Protein AF-A0A0C3FS39-F1 (afdb_monomer_lite)

Organism: Pilode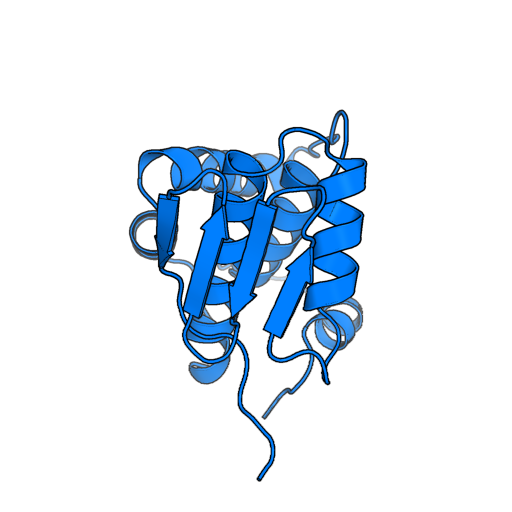rma croceum (strain F 1598) (NCBI:txid765440)

pLDDT: mean 82.09, std 17.14, range [37.56, 97.56]

Structure (mmCIF, N/CA/C/O backbone):
data_AF-A0A0C3FS39-F1
#
_entry.id   AF-A0A0C3FS39-F1
#
loop_
_atom_site.group_PDB
_atom_site.id
_atom_site.type_symbol
_atom_site.label_atom_id
_atom_site.label_alt_id
_atom_site.label_comp_id
_atom_site.label_asym_id
_atom_site.label_entity_id
_atom_site.label_seq_id
_atom_site.pdbx_PDB_ins_code
_atom_site.Cartn_x
_atom_site.Cartn_y
_atom_site.Cartn_z
_atom_site.occupancy
_atom_site.B_iso_or_equiv
_atom_site.auth_seq_id
_atom_site.auth_comp_id
_atom_site.auth_asym_id
_atom_site.auth_atom_id
_atom_site.pdbx_PDB_model_num
ATOM 1 N N . MET A 1 1 ? 11.973 -20.845 1.837 1.00 37.62 1 MET A N 1
ATOM 2 C CA . MET A 1 1 ? 10.769 -19.990 1.932 1.00 37.62 1 MET A CA 1
ATOM 3 C C . MET A 1 1 ? 11.179 -18.717 2.656 1.00 37.62 1 MET A C 1
ATOM 5 O O . MET A 1 1 ? 11.444 -18.776 3.853 1.00 37.62 1 MET A O 1
ATOM 9 N N . LEU A 1 2 ? 11.396 -17.628 1.918 1.00 37.56 2 LEU A N 1
ATOM 10 C CA . LEU A 1 2 ? 11.952 -16.389 2.470 1.00 37.56 2 LEU A CA 1
ATOM 11 C C . LEU A 1 2 ? 10.870 -15.678 3.289 1.00 37.56 2 LEU A C 1
ATOM 13 O O . LEU A 1 2 ? 9.756 -15.485 2.819 1.00 37.56 2 LEU A O 1
ATOM 17 N N . ARG A 1 3 ? 11.176 -15.377 4.554 1.00 45.06 3 ARG A N 1
ATOM 18 C CA . ARG A 1 3 ? 10.204 -14.857 5.530 1.00 45.06 3 ARG A CA 1
ATOM 19 C C . ARG A 1 3 ? 10.200 -13.326 5.638 1.00 45.06 3 ARG A C 1
ATOM 21 O O . ARG A 1 3 ? 9.309 -12.795 6.289 1.00 45.06 3 ARG A O 1
ATOM 28 N N . PHE A 1 4 ? 11.162 -12.618 5.028 1.00 56.12 4 PHE A N 1
ATOM 29 C CA . PHE A 1 4 ? 11.394 -11.193 5.302 1.00 56.12 4 PHE A CA 1
ATOM 30 C C . PHE A 1 4 ? 11.863 -10.406 4.071 1.00 56.12 4 PHE A C 1
ATOM 32 O O . PHE A 1 4 ? 12.888 -10.729 3.474 1.00 56.12 4 PHE A O 1
ATOM 39 N N . ILE A 1 5 ? 11.137 -9.331 3.750 1.00 52.94 5 ILE A N 1
ATOM 40 C CA . ILE A 1 5 ? 11.448 -8.392 2.661 1.00 52.94 5 ILE A CA 1
ATOM 41 C C . ILE A 1 5 ? 12.709 -7.549 2.965 1.00 52.94 5 ILE A C 1
ATOM 43 O O . ILE A 1 5 ? 13.562 -7.472 2.088 1.00 52.94 5 ILE A O 1
ATOM 47 N N . PRO A 1 6 ? 12.956 -7.031 4.191 1.00 47.88 6 PRO A N 1
ATOM 48 C CA . PRO A 1 6 ? 14.146 -6.208 4.463 1.00 47.88 6 PRO A CA 1
ATOM 49 C C . PRO A 1 6 ? 15.494 -6.942 4.346 1.00 47.88 6 PRO A C 1
ATOM 51 O O . PRO A 1 6 ? 16.519 -6.316 4.092 1.00 47.88 6 PRO A O 1
ATOM 54 N N . MET A 1 7 ? 15.521 -8.269 4.525 1.00 42.59 7 MET A N 1
ATOM 55 C CA . MET A 1 7 ? 16.746 -9.061 4.327 1.00 42.59 7 MET A CA 1
ATOM 56 C C . MET A 1 7 ? 17.071 -9.255 2.840 1.00 42.59 7 MET A C 1
ATOM 58 O O . MET A 1 7 ? 18.242 -9.270 2.481 1.00 42.59 7 MET A O 1
ATOM 62 N N . LEU A 1 8 ? 16.052 -9.318 1.977 1.00 47.88 8 LEU A N 1
ATOM 63 C CA . LEU A 1 8 ? 16.210 -9.363 0.519 1.00 47.88 8 LEU A CA 1
ATOM 64 C C . LEU A 1 8 ? 16.773 -8.048 -0.050 1.00 47.88 8 LEU A C 1
ATOM 66 O O . LEU A 1 8 ? 17.560 -8.091 -0.991 1.00 47.88 8 LEU A O 1
ATOM 70 N N . VAL A 1 9 ? 16.441 -6.898 0.554 1.00 51.50 9 VAL A N 1
ATOM 71 C CA . VAL A 1 9 ? 16.943 -5.562 0.153 1.00 51.50 9 VAL A CA 1
ATOM 72 C C . VAL A 1 9 ? 18.478 -5.500 0.168 1.00 51.50 9 VAL A C 1
ATOM 74 O O . VAL A 1 9 ? 19.093 -4.941 -0.741 1.00 51.50 9 VAL A O 1
ATOM 77 N N . ARG A 1 10 ? 19.128 -6.125 1.162 1.00 47.41 10 ARG A N 1
ATOM 78 C CA . ARG A 1 10 ? 20.601 -6.160 1.251 1.00 47.41 10 ARG A CA 1
ATOM 79 C C . ARG A 1 10 ? 21.252 -7.038 0.182 1.00 47.41 10 ARG A C 1
ATOM 81 O O . ARG A 1 10 ? 22.335 -6.693 -0.282 1.00 47.41 10 ARG A O 1
ATOM 88 N N . ASP A 1 11 ? 20.585 -8.108 -0.241 1.00 39.38 11 ASP A N 1
ATOM 89 C CA . ASP A 1 11 ? 21.115 -9.036 -1.247 1.00 39.38 11 ASP A CA 1
ATOM 90 C C . ASP A 1 11 ? 20.805 -8.581 -2.691 1.00 39.38 11 ASP A C 1
ATOM 92 O O . ASP A 1 11 ? 21.565 -8.864 -3.619 1.00 39.38 11 ASP A O 1
ATOM 96 N N . CYS A 1 12 ? 19.719 -7.829 -2.918 1.00 48.88 12 CYS A N 1
ATOM 97 C CA . CYS A 1 12 ? 19.293 -7.398 -4.257 1.00 48.88 12 CYS A CA 1
ATOM 98 C C . CYS A 1 12 ? 19.897 -6.070 -4.740 1.00 48.88 12 CYS A C 1
ATOM 100 O O . CYS A 1 12 ? 20.021 -5.889 -5.954 1.00 48.88 12 CYS A O 1
ATOM 102 N N . ALA A 1 13 ? 20.362 -5.191 -3.843 1.00 48.16 13 ALA A N 1
ATOM 103 C CA . ALA A 1 13 ? 21.035 -3.938 -4.218 1.00 48.16 13 ALA A CA 1
ATOM 104 C C . ALA A 1 13 ? 22.272 -4.144 -5.127 1.00 48.16 13 ALA A C 1
ATOM 106 O O . ALA A 1 13 ? 22.715 -3.208 -5.793 1.00 48.16 13 ALA A O 1
ATOM 107 N N . PHE A 1 14 ? 22.807 -5.370 -5.208 1.00 42.97 14 PHE A N 1
ATOM 108 C CA . PHE A 1 14 ? 23.960 -5.734 -6.039 1.00 42.97 14 PHE A CA 1
ATOM 109 C C . PHE A 1 14 ? 23.621 -6.351 -7.410 1.00 42.97 14 PHE A C 1
ATOM 111 O O . PHE A 1 14 ? 24.500 -6.401 -8.269 1.00 42.97 14 PHE A O 1
ATOM 118 N N . THR A 1 15 ? 22.385 -6.804 -7.666 1.00 45.66 15 THR A N 1
ATOM 119 C CA . THR A 1 15 ? 22.054 -7.568 -8.896 1.00 45.66 15 THR A CA 1
ATOM 120 C C . THR A 1 15 ? 21.383 -6.762 -10.013 1.00 45.66 15 THR A C 1
ATOM 122 O O . THR A 1 15 ? 21.200 -7.296 -11.101 1.00 45.66 15 THR A O 1
ATOM 125 N N . TRP A 1 16 ? 21.085 -5.473 -9.816 1.00 47.78 16 TRP A N 1
ATOM 126 C CA . TRP A 1 16 ? 20.466 -4.622 -10.851 1.00 47.78 16 TRP A CA 1
ATOM 127 C C . TRP A 1 16 ? 21.408 -4.228 -12.006 1.00 47.78 16 TRP A C 1
ATOM 129 O O . TRP A 1 16 ? 20.958 -3.657 -12.994 1.00 47.78 16 TRP A O 1
ATOM 139 N N . ARG A 1 17 ? 22.711 -4.534 -11.909 1.00 45.22 17 ARG A N 1
ATOM 140 C CA . ARG A 1 17 ? 23.724 -4.136 -12.905 1.00 45.22 17 ARG A CA 1
ATOM 141 C C . ARG A 1 17 ? 24.021 -5.167 -14.016 1.00 45.22 17 ARG A C 1
ATOM 143 O O . ARG A 1 17 ? 24.887 -4.881 -14.835 1.00 45.22 17 ARG A O 1
ATOM 150 N N . PHE A 1 18 ? 23.346 -6.324 -14.093 1.00 41.88 18 PHE A N 1
ATOM 151 C CA . PHE A 1 18 ? 23.628 -7.378 -15.101 1.00 41.88 18 PHE A CA 1
ATOM 152 C C . PHE A 1 18 ? 22.331 -8.100 -15.609 1.00 41.88 18 PHE A C 1
ATOM 154 O O . PHE A 1 18 ? 21.346 -8.112 -14.879 1.00 41.88 18 PHE A O 1
ATOM 161 N N . PRO A 1 19 ? 22.298 -8.656 -16.850 1.00 45.78 19 PRO A N 1
ATOM 162 C CA . PRO A 1 19 ? 21.280 -8.471 -17.929 1.00 45.78 19 PRO A CA 1
ATOM 163 C C . PRO A 1 19 ? 20.152 -9.542 -18.020 1.00 45.78 19 PRO A C 1
ATOM 165 O O . PRO A 1 19 ? 20.248 -10.537 -17.308 1.00 45.78 19 PRO A O 1
ATOM 168 N N . PRO A 1 20 ? 19.186 -9.463 -18.982 1.00 52.62 20 PRO A N 1
ATOM 169 C CA . PRO A 1 20 ? 18.410 -8.289 -19.391 1.00 52.62 20 PRO A CA 1
ATOM 170 C C . PRO A 1 20 ? 17.391 -7.974 -18.284 1.00 52.62 20 PRO A C 1
ATOM 172 O O . PRO A 1 20 ? 16.858 -8.871 -17.639 1.00 52.62 20 PRO A O 1
ATOM 175 N N . PHE A 1 21 ? 17.156 -6.699 -18.003 1.00 51.16 21 PHE A N 1
ATOM 176 C CA . PHE A 1 21 ? 16.371 -6.301 -16.838 1.00 51.16 21 PHE A CA 1
ATOM 177 C C . PHE A 1 21 ? 14.898 -6.719 -16.968 1.00 51.16 21 PHE A C 1
ATOM 179 O O . PHE A 1 21 ? 14.140 -6.124 -17.729 1.00 51.16 21 PHE A O 1
ATOM 186 N N . GLU A 1 22 ? 14.489 -7.732 -16.207 1.00 59.94 22 GLU A N 1
ATOM 187 C CA . GLU A 1 22 ? 13.079 -8.036 -15.984 1.00 59.94 22 GLU A CA 1
ATOM 188 C C . GLU A 1 22 ? 12.556 -7.139 -14.851 1.00 59.94 22 GLU A C 1
ATOM 190 O O . GLU A 1 22 ? 13.188 -7.079 -13.788 1.00 59.94 22 GLU A O 1
ATOM 195 N N . PRO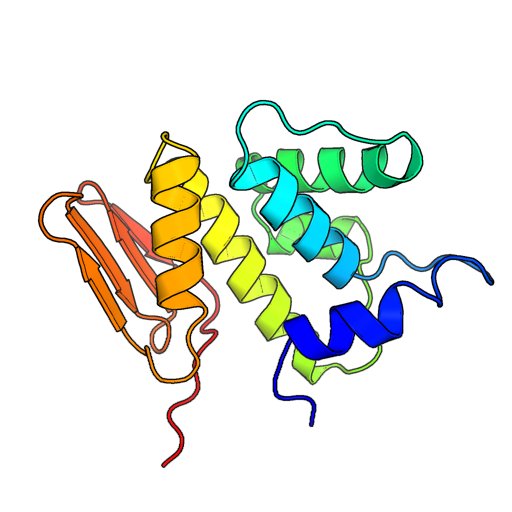 A 1 23 ? 11.421 -6.440 -15.025 1.00 60.88 23 PRO A N 1
ATOM 196 C CA . PRO A 1 23 ? 10.856 -5.601 -13.980 1.00 60.88 23 PRO A CA 1
ATOM 197 C C . PRO A 1 23 ? 10.462 -6.477 -12.783 1.00 60.88 23 PRO A C 1
ATOM 199 O O . PRO A 1 23 ? 9.442 -7.167 -12.775 1.00 60.88 23 PRO A O 1
ATOM 202 N N . ARG A 1 24 ? 11.308 -6.464 -11.748 1.00 75.12 24 ARG A N 1
ATOM 203 C CA . ARG A 1 24 ? 11.053 -7.164 -10.488 1.00 75.12 24 ARG A CA 1
ATOM 204 C C . ARG A 1 24 ? 10.108 -6.322 -9.654 1.00 75.12 24 ARG A C 1
ATOM 206 O O . ARG A 1 24 ? 10.376 -5.158 -9.364 1.00 75.12 24 ARG A O 1
ATOM 213 N N . ALA A 1 25 ? 9.022 -6.916 -9.193 1.00 82.12 25 ALA A N 1
ATOM 214 C CA . ALA A 1 25 ? 8.025 -6.188 -8.414 1.00 82.12 25 ALA A CA 1
ATOM 215 C C . ALA A 1 25 ? 8.484 -5.730 -7.013 1.00 82.12 25 ALA A C 1
ATOM 217 O O . ALA A 1 25 ? 7.773 -5.000 -6.334 1.00 82.12 25 ALA A O 1
ATOM 218 N N . TRP A 1 26 ? 9.666 -6.146 -6.561 1.00 79.75 26 TRP A N 1
ATOM 219 C CA . TRP A 1 26 ? 10.245 -5.745 -5.286 1.00 79.75 26 TRP A CA 1
ATOM 220 C C . TRP A 1 26 ? 10.829 -4.353 -5.436 1.00 79.75 26 TRP A C 1
ATOM 222 O O . TRP A 1 26 ? 10.629 -3.530 -4.560 1.00 79.75 26 TRP A O 1
ATOM 232 N N . ILE A 1 27 ? 11.442 -4.064 -6.589 1.00 83.56 27 ILE A N 1
ATOM 233 C CA . ILE A 1 27 ? 11.867 -2.709 -6.954 1.00 83.56 27 ILE A CA 1
ATOM 234 C C . ILE A 1 27 ? 10.633 -1.805 -7.014 1.00 83.56 27 ILE A C 1
ATOM 236 O O . ILE A 1 27 ? 10.640 -0.698 -6.492 1.00 83.56 27 ILE A O 1
ATOM 240 N N . LEU A 1 28 ? 9.528 -2.307 -7.576 1.00 89.62 28 LEU A N 1
ATOM 241 C CA . LEU A 1 28 ? 8.252 -1.592 -7.565 1.00 89.62 28 LEU A CA 1
ATOM 242 C C . LEU A 1 28 ? 7.743 -1.326 -6.142 1.00 89.62 28 LEU A C 1
ATOM 244 O O . LEU A 1 28 ? 7.269 -0.227 -5.872 1.00 89.62 28 LEU A O 1
ATOM 248 N N . PHE A 1 29 ? 7.864 -2.296 -5.237 1.00 90.06 29 PHE A N 1
ATOM 249 C CA . PHE A 1 29 ? 7.529 -2.126 -3.825 1.00 90.06 29 PHE A CA 1
ATOM 250 C C . PHE A 1 29 ? 8.427 -1.103 -3.117 1.00 90.06 29 PHE A C 1
ATOM 252 O O . PHE A 1 29 ? 7.894 -0.221 -2.454 1.00 90.06 29 PHE A O 1
ATOM 259 N N . GLU A 1 30 ? 9.747 -1.157 -3.297 1.00 86.88 30 GLU A N 1
ATOM 260 C CA . GLU A 1 30 ? 10.687 -0.188 -2.712 1.00 86.88 30 GLU A CA 1
ATOM 261 C C . GLU A 1 30 ? 10.404 1.234 -3.209 1.00 86.88 30 GLU A C 1
ATOM 263 O O . GLU A 1 30 ? 10.298 2.176 -2.420 1.00 86.88 30 GLU A O 1
ATOM 268 N N . VAL A 1 31 ? 10.201 1.390 -4.522 1.00 89.81 31 VAL A N 1
ATOM 269 C CA . VAL A 1 31 ? 9.826 2.676 -5.119 1.00 89.81 31 VAL A CA 1
ATOM 270 C C . VAL A 1 31 ? 8.473 3.144 -4.584 1.00 89.81 31 VAL A C 1
ATOM 272 O O . VAL A 1 31 ? 8.313 4.333 -4.310 1.00 89.81 31 VAL A O 1
ATOM 275 N N . ALA A 1 32 ? 7.506 2.242 -4.392 1.00 92.69 32 ALA A N 1
ATOM 276 C CA . ALA A 1 32 ? 6.214 2.582 -3.807 1.00 92.69 32 ALA A CA 1
ATOM 277 C C . ALA A 1 32 ? 6.341 3.028 -2.347 1.00 92.69 32 ALA A C 1
ATOM 279 O O . ALA A 1 32 ? 5.776 4.054 -1.986 1.00 92.69 32 ALA A O 1
ATOM 280 N N . GLU A 1 33 ? 7.089 2.311 -1.510 1.00 92.25 33 GLU A N 1
ATOM 281 C CA . GLU A 1 33 ? 7.311 2.692 -0.114 1.00 92.25 33 GLU A CA 1
ATOM 282 C C . GLU A 1 33 ? 7.941 4.088 -0.034 1.00 92.25 33 GLU A C 1
ATOM 284 O O . GLU A 1 33 ? 7.419 4.981 0.643 1.00 92.25 33 GLU A O 1
ATOM 289 N N . TYR A 1 34 ? 9.007 4.314 -0.806 1.00 88.69 34 TYR A N 1
ATOM 290 C CA . TYR A 1 34 ? 9.690 5.598 -0.845 1.00 88.69 34 TYR A CA 1
ATOM 291 C C . TYR A 1 34 ? 8.763 6.722 -1.330 1.00 88.69 34 TYR A C 1
ATOM 293 O O . TYR A 1 34 ? 8.568 7.718 -0.629 1.00 88.69 34 TYR A O 1
ATOM 301 N N . LEU A 1 35 ? 8.123 6.545 -2.492 1.00 90.81 35 LEU A N 1
ATOM 302 C CA . LEU A 1 35 ? 7.255 7.554 -3.106 1.00 90.81 35 LEU A CA 1
ATOM 303 C C . LEU A 1 35 ? 6.035 7.877 -2.233 1.00 90.81 35 LEU A C 1
ATOM 305 O O . LEU A 1 35 ? 5.575 9.024 -2.186 1.00 90.81 35 LEU A O 1
ATOM 309 N N . LEU A 1 36 ? 5.471 6.866 -1.569 1.00 91.19 36 LEU A N 1
ATOM 310 C CA . LEU A 1 36 ? 4.200 7.002 -0.875 1.00 91.19 36 LEU A CA 1
ATOM 311 C C . LEU A 1 36 ? 4.352 7.409 0.575 1.00 91.19 36 LEU A C 1
ATOM 313 O O . LEU A 1 36 ? 3.444 8.087 1.048 1.00 91.19 36 LEU A O 1
ATOM 317 N N . ASN A 1 37 ? 5.465 7.127 1.247 1.00 89.25 37 ASN A N 1
ATOM 318 C CA . ASN A 1 37 ? 5.635 7.458 2.664 1.00 89.25 37 ASN A CA 1
ATOM 319 C C . ASN A 1 37 ? 6.590 8.625 2.950 1.00 89.25 37 ASN A C 1
ATOM 321 O O . ASN A 1 37 ? 6.666 9.059 4.093 1.00 89.25 37 ASN A O 1
ATOM 325 N N . HIS A 1 38 ? 7.241 9.209 1.939 1.00 85.38 38 HIS A N 1
ATOM 326 C CA . HIS A 1 38 ? 8.139 10.354 2.136 1.00 85.38 38 HIS A CA 1
ATOM 327 C C . HIS A 1 38 ? 7.540 11.679 1.647 1.00 85.38 38 HIS A C 1
ATOM 329 O O . HIS A 1 38 ? 6.726 11.734 0.719 1.00 85.38 38 HIS A O 1
ATOM 335 N N . THR A 1 39 ? 7.956 12.774 2.287 1.00 83.00 39 THR A N 1
ATOM 336 C CA . THR A 1 39 ? 7.673 14.140 1.829 1.00 83.00 39 THR A CA 1
ATOM 337 C C . THR A 1 39 ? 8.693 14.518 0.758 1.00 83.00 39 THR A C 1
ATOM 339 O O . THR A 1 39 ? 9.888 14.443 1.015 1.00 83.00 39 THR A O 1
ATOM 342 N N . ALA A 1 40 ? 8.224 14.941 -0.420 1.00 82.81 40 ALA A N 1
ATOM 343 C CA . ALA A 1 40 ? 9.069 15.331 -1.556 1.00 82.81 40 ALA A CA 1
ATOM 344 C C . ALA A 1 40 ? 10.116 14.263 -1.972 1.00 82.81 40 ALA A C 1
ATOM 346 O O . ALA A 1 40 ? 11.316 14.538 -1.962 1.00 82.81 40 ALA A O 1
ATOM 347 N N . PRO A 1 41 ? 9.679 13.044 -2.346 1.00 84.69 41 PRO A N 1
ATOM 348 C CA . PRO A 1 41 ? 10.583 11.991 -2.806 1.00 84.69 41 PRO A CA 1
ATOM 349 C C . PRO A 1 41 ? 11.329 12.420 -4.077 1.00 84.69 41 PRO A C 1
ATOM 351 O O . PRO A 1 41 ? 10.723 12.937 -5.020 1.00 84.69 41 PRO A O 1
ATOM 354 N N . ILE A 1 42 ? 12.639 12.174 -4.113 1.00 86.25 42 ILE A N 1
ATOM 355 C CA . ILE A 1 42 ? 13.485 12.444 -5.279 1.00 86.25 42 ILE A CA 1
ATOM 356 C C . ILE A 1 42 ? 13.551 11.170 -6.113 1.00 86.25 42 ILE A C 1
ATOM 358 O O . ILE A 1 42 ? 14.090 10.160 -5.669 1.00 86.25 42 ILE A O 1
ATOM 362 N N . ILE A 1 43 ? 12.993 11.213 -7.322 1.00 82.81 43 ILE A N 1
ATOM 363 C CA . ILE A 1 43 ? 13.013 10.076 -8.243 1.00 82.81 43 ILE A CA 1
ATOM 364 C C . ILE A 1 43 ? 14.220 10.207 -9.160 1.00 82.81 43 ILE A C 1
ATOM 366 O O . ILE A 1 43 ? 14.374 11.201 -9.871 1.00 82.81 43 ILE A O 1
ATOM 370 N N . THR A 1 44 ? 15.088 9.206 -9.113 1.00 81.19 44 THR A N 1
ATOM 371 C CA . THR A 1 44 ? 16.226 9.088 -10.017 1.00 81.19 44 THR A CA 1
ATOM 372 C C . THR A 1 44 ? 15.761 8.581 -11.389 1.00 81.19 44 THR A C 1
ATOM 374 O O . THR A 1 44 ? 14.717 7.928 -11.481 1.00 81.19 44 THR A O 1
ATOM 377 N N . PRO A 1 45 ? 16.497 8.871 -12.480 1.00 81.06 45 PRO A N 1
ATOM 378 C CA . PRO A 1 45 ? 16.071 8.504 -13.834 1.00 81.06 45 PRO A CA 1
ATOM 379 C C . PRO A 1 45 ? 15.767 7.010 -14.029 1.00 81.06 45 PRO A C 1
ATOM 381 O O . PRO A 1 45 ? 14.866 6.659 -14.781 1.00 81.06 45 PRO A O 1
ATOM 384 N N . ASP A 1 46 ? 16.479 6.135 -13.325 1.00 77.31 46 ASP A N 1
ATOM 385 C CA . ASP A 1 46 ? 16.314 4.678 -13.336 1.00 77.31 46 ASP A CA 1
ATOM 386 C C . ASP A 1 46 ? 15.051 4.186 -12.603 1.00 77.31 46 ASP A C 1
ATOM 388 O O . ASP A 1 46 ? 14.552 3.100 -12.894 1.00 77.31 46 ASP A O 1
ATOM 392 N N . ALA A 1 47 ? 14.487 4.990 -11.698 1.00 81.94 47 ALA A N 1
ATOM 393 C CA . ALA A 1 47 ? 13.257 4.677 -10.969 1.00 81.94 47 ALA A CA 1
ATOM 394 C C . ALA A 1 47 ? 11.996 5.293 -11.609 1.00 81.94 47 ALA A C 1
ATOM 396 O O . ALA A 1 47 ? 10.886 5.102 -11.105 1.00 81.94 47 ALA A O 1
ATOM 397 N N . GLN A 1 48 ? 12.145 6.040 -12.708 1.00 85.25 48 GLN A N 1
ATOM 398 C CA . GLN A 1 48 ? 11.072 6.841 -13.298 1.00 85.25 48 GLN A CA 1
ATOM 399 C C . GLN A 1 48 ? 9.879 5.993 -13.764 1.00 85.25 48 GLN A C 1
ATOM 401 O O . GLN A 1 48 ? 8.730 6.339 -13.467 1.00 85.25 48 GLN A O 1
ATOM 406 N N . ASP A 1 49 ? 10.139 4.872 -14.437 1.00 88.62 49 ASP A N 1
ATOM 407 C CA . ASP A 1 49 ? 9.090 3.977 -14.940 1.00 88.62 49 ASP A CA 1
ATOM 408 C C . ASP A 1 49 ? 8.321 3.329 -13.785 1.00 88.62 49 ASP A C 1
ATOM 410 O O . ASP A 1 49 ? 7.092 3.377 -13.736 1.00 88.62 49 ASP A O 1
ATOM 414 N N . PHE A 1 50 ? 9.037 2.841 -12.769 1.00 90.25 50 PHE A N 1
ATOM 415 C CA . PHE A 1 50 ? 8.431 2.313 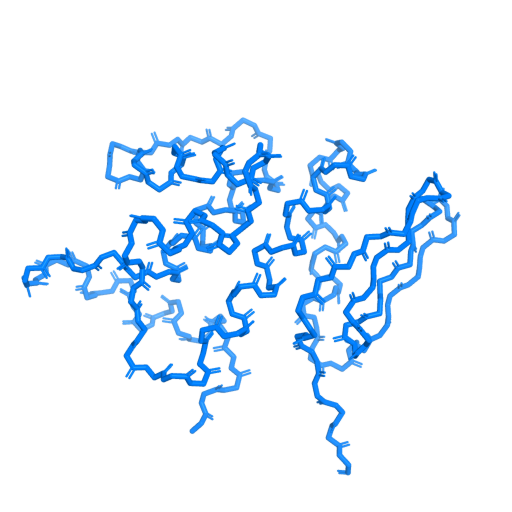-11.546 1.00 90.25 50 PHE A CA 1
ATOM 416 C C . PHE A 1 50 ? 7.567 3.362 -10.846 1.00 90.25 50 PHE A C 1
ATOM 418 O O . PHE A 1 50 ? 6.435 3.074 -10.463 1.00 90.25 50 PHE A O 1
ATOM 425 N N . ALA A 1 51 ? 8.049 4.601 -10.724 1.00 90.25 51 ALA A N 1
ATOM 426 C CA . ALA A 1 51 ? 7.284 5.687 -10.123 1.00 90.25 51 ALA A CA 1
ATOM 427 C C . ALA A 1 51 ? 6.019 6.022 -10.933 1.00 90.25 51 ALA A C 1
ATOM 429 O O . ALA A 1 51 ? 4.985 6.362 -10.352 1.00 90.25 51 ALA A O 1
ATOM 430 N N . SER A 1 52 ? 6.080 5.917 -12.264 1.00 92.62 52 SER A N 1
ATOM 431 C CA . SER A 1 52 ? 4.911 6.041 -13.140 1.00 92.62 52 SER A CA 1
ATOM 432 C C . SER A 1 52 ? 3.891 4.936 -12.857 1.00 92.62 52 SER A C 1
ATOM 434 O O . SER A 1 52 ? 2.719 5.230 -12.613 1.00 92.62 52 SER A O 1
ATOM 436 N N . HIS A 1 53 ? 4.340 3.683 -12.767 1.00 94.69 53 HIS A N 1
ATOM 437 C CA . HIS A 1 53 ? 3.473 2.543 -12.467 1.00 94.69 53 HIS A CA 1
ATOM 438 C C . HIS A 1 53 ? 2.843 2.666 -11.074 1.00 94.69 53 HIS A C 1
ATOM 440 O O . HIS A 1 53 ? 1.646 2.445 -10.922 1.00 94.69 53 HIS A O 1
ATOM 446 N N . VAL A 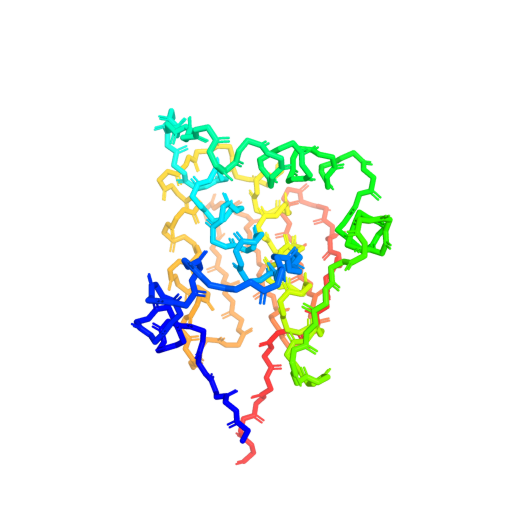1 54 ? 3.585 3.119 -10.056 1.00 93.94 54 VAL A N 1
ATOM 447 C CA . VAL A 1 54 ? 3.012 3.383 -8.723 1.00 93.94 54 VAL A CA 1
ATOM 448 C C . VAL A 1 54 ? 1.901 4.431 -8.796 1.00 93.94 54 VAL A C 1
ATOM 450 O O . VAL A 1 54 ? 0.854 4.257 -8.176 1.00 93.94 54 VAL A O 1
ATOM 453 N N . LYS A 1 55 ? 2.075 5.508 -9.573 1.00 93.31 55 LYS A N 1
ATOM 454 C CA . LYS A 1 55 ? 1.014 6.512 -9.778 1.00 93.31 55 LYS A CA 1
ATOM 455 C C . LYS A 1 55 ? -0.203 5.919 -10.489 1.00 93.31 55 LYS A C 1
ATOM 457 O O . LYS A 1 55 ? -1.331 6.290 -10.167 1.00 93.31 55 LYS A O 1
ATOM 462 N N . GLU A 1 56 ? 0.007 5.005 -11.428 1.00 95.62 56 GLU A N 1
ATOM 463 C CA . GLU A 1 56 ? -1.059 4.278 -12.120 1.00 95.62 56 GLU A CA 1
ATOM 464 C C . GLU A 1 56 ? -1.878 3.412 -11.152 1.00 95.62 56 GLU A C 1
ATOM 466 O O . GLU A 1 56 ? -3.109 3.424 -11.212 1.00 95.62 56 GLU A O 1
ATOM 471 N N . MET A 1 57 ? -1.230 2.768 -10.172 1.00 95.69 57 MET A N 1
ATOM 472 C CA . MET A 1 57 ? -1.907 1.940 -9.159 1.00 95.69 57 MET A CA 1
ATOM 473 C C . MET A 1 57 ? -2.943 2.708 -8.335 1.00 95.69 57 MET A C 1
ATOM 475 O O . MET A 1 57 ? -3.908 2.113 -7.855 1.00 95.69 57 MET A O 1
ATOM 479 N N . PHE A 1 58 ? -2.794 4.028 -8.181 1.00 90.62 58 PHE A N 1
ATOM 480 C CA . PHE A 1 58 ? -3.811 4.846 -7.511 1.00 90.62 58 PHE A CA 1
ATOM 481 C C . PHE A 1 58 ? -5.134 4.882 -8.266 1.00 90.62 58 PHE A C 1
ATOM 483 O O . PHE A 1 58 ? -6.185 4.974 -7.625 1.00 90.62 58 PHE A O 1
ATOM 490 N N . LYS A 1 59 ? -5.062 4.833 -9.599 1.00 90.56 59 LYS A N 1
ATOM 491 C CA . LYS A 1 59 ? -6.199 4.962 -10.510 1.00 90.56 59 LYS A CA 1
ATOM 492 C C . LYS A 1 59 ? -6.769 3.602 -10.891 1.00 90.56 59 LYS A C 1
ATOM 494 O O . LYS A 1 59 ? -7.973 3.405 -10.791 1.00 90.56 59 LYS A O 1
ATOM 499 N N . GLU A 1 60 ? -5.904 2.681 -11.305 1.00 93.75 60 GLU A N 1
ATOM 500 C CA . GLU A 1 60 ? -6.295 1.398 -11.904 1.00 93.75 60 GLU A CA 1
ATOM 501 C C . GLU A 1 60 ? -6.268 0.239 -10.892 1.00 93.75 60 GLU A C 1
ATOM 503 O O . GLU A 1 60 ? -6.829 -0.824 -11.144 1.00 93.75 60 GLU A O 1
ATOM 508 N N . GLY A 1 61 ? -5.665 0.445 -9.717 1.00 93.12 61 GLY A N 1
ATOM 509 C CA . GLY A 1 61 ? -5.438 -0.597 -8.718 1.00 93.12 61 GLY A CA 1
ATOM 510 C C . GLY A 1 61 ? -4.120 -1.345 -8.933 1.00 93.12 61 GLY A C 1
ATOM 511 O O . GLY A 1 61 ? -3.516 -1.305 -10.000 1.00 93.12 61 GLY A O 1
ATOM 512 N N . VAL A 1 62 ? -3.651 -2.042 -7.897 1.00 94.56 62 VAL A N 1
ATOM 513 C CA . VAL A 1 62 ? -2.326 -2.689 -7.905 1.00 94.56 62 VAL A CA 1
ATOM 514 C C . VAL A 1 62 ? -2.268 -3.860 -8.879 1.00 94.56 62 VAL A C 1
ATOM 516 O O . VAL A 1 62 ? -1.381 -3.920 -9.724 1.00 94.56 62 VAL A O 1
ATOM 519 N N . ARG A 1 63 ? -3.222 -4.793 -8.787 1.00 93.06 63 ARG A N 1
ATOM 520 C CA . ARG A 1 63 ? -3.210 -6.033 -9.579 1.00 93.06 63 ARG A CA 1
ATOM 521 C C . ARG A 1 63 ? -3.267 -5.788 -11.093 1.00 93.06 63 ARG A C 1
ATOM 523 O O . ARG A 1 63 ? -2.460 -6.405 -11.790 1.00 93.06 63 ARG A O 1
ATOM 530 N N . PRO A 1 64 ? -4.138 -4.901 -11.619 1.00 93.69 64 PRO A N 1
ATOM 531 C CA . PRO A 1 64 ? -4.153 -4.598 -13.049 1.00 93.69 64 PRO A CA 1
ATOM 532 C C . PRO A 1 64 ? -2.822 -4.029 -13.541 1.00 93.69 64 PRO A C 1
ATOM 534 O O . PRO A 1 64 ? -2.313 -4.494 -14.553 1.00 93.69 64 PRO A O 1
ATOM 537 N N . VAL A 1 65 ? -2.211 -3.110 -12.789 1.00 94.31 65 VAL A N 1
ATOM 538 C CA . VAL A 1 65 ? -0.923 -2.494 -13.148 1.00 94.31 65 VAL A CA 1
ATOM 539 C C . VAL A 1 65 ? 0.214 -3.515 -13.114 1.00 94.31 65 VAL A C 1
ATOM 541 O O . VAL A 1 65 ? 1.000 -3.594 -14.054 1.00 94.31 65 VAL A O 1
ATOM 544 N N . VAL A 1 66 ? 0.273 -4.349 -12.071 1.00 90.75 66 VAL A N 1
ATOM 545 C CA . VAL A 1 66 ? 1.262 -5.436 -11.965 1.00 90.75 66 VAL A CA 1
ATOM 546 C C . VAL A 1 66 ? 1.160 -6.382 -13.166 1.00 90.75 66 VAL A C 1
ATOM 548 O O . VAL A 1 66 ? 2.177 -6.722 -13.768 1.00 90.75 66 VAL A O 1
ATOM 551 N N . SER A 1 67 ? -0.063 -6.759 -13.554 1.00 89.69 67 SER A N 1
ATOM 552 C CA . SER A 1 67 ? -0.301 -7.635 -14.706 1.00 89.69 67 SER A CA 1
ATOM 553 C C . SER A 1 67 ? 0.020 -6.960 -16.041 1.00 89.69 67 SER A C 1
ATOM 555 O O . SER A 1 67 ? 0.595 -7.599 -16.918 1.00 89.69 67 SER A O 1
ATOM 557 N N . LYS A 1 68 ? -0.357 -5.689 -16.209 1.00 91.00 68 LYS A N 1
ATOM 558 C CA . LYS A 1 68 ? -0.183 -4.911 -17.445 1.00 91.00 68 LYS A CA 1
ATOM 559 C C . LYS A 1 68 ? 1.286 -4.725 -17.804 1.00 91.00 68 LYS A C 1
ATOM 561 O O . LYS A 1 68 ? 1.644 -4.841 -18.970 1.00 91.00 68 LYS A O 1
ATOM 566 N N . HIS A 1 69 ? 2.125 -4.481 -16.799 1.00 89.31 69 HIS A N 1
ATOM 567 C CA . HIS A 1 69 ? 3.558 -4.230 -16.978 1.00 89.31 69 HIS A CA 1
ATOM 568 C C . HIS A 1 69 ? 4.426 -5.485 -16.835 1.00 89.31 69 HIS A C 1
ATOM 570 O O . HIS A 1 69 ? 5.649 -5.385 -16.810 1.00 89.31 69 HIS A O 1
ATOM 576 N N . GLY A 1 70 ? 3.808 -6.669 -16.748 1.00 86.19 70 GLY A N 1
ATOM 577 C CA . GLY A 1 70 ? 4.519 -7.948 -16.784 1.00 86.19 70 GLY A CA 1
ATOM 578 C C . GLY A 1 70 ? 5.498 -8.147 -15.627 1.00 86.19 70 GLY A C 1
ATOM 579 O O . GLY A 1 70 ? 6.543 -8.761 -15.812 1.00 86.19 70 GLY A O 1
ATOM 580 N N . TYR A 1 71 ? 5.187 -7.615 -14.444 1.00 85.06 71 TYR A N 1
ATOM 581 C CA . TYR A 1 71 ? 6.048 -7.743 -13.272 1.00 85.06 71 TYR A CA 1
ATOM 582 C C . TYR A 1 71 ? 6.217 -9.215 -12.861 1.00 85.06 71 TYR A C 1
ATOM 584 O O . TYR A 1 71 ? 5.247 -9.888 -12.505 1.00 85.06 71 TYR A O 1
ATOM 592 N N . VAL A 1 72 ? 7.461 -9.703 -12.884 1.00 72.31 72 VAL A N 1
ATOM 593 C CA . VAL A 1 72 ? 7.809 -11.109 -12.621 1.00 72.31 72 VAL A CA 1
ATOM 594 C C . VAL A 1 72 ? 8.433 -11.322 -11.243 1.00 72.31 72 VAL A C 1
ATOM 596 O O . VAL A 1 72 ? 8.915 -10.398 -10.582 1.00 72.31 72 VAL A O 1
ATOM 599 N N . TYR A 1 73 ? 8.393 -12.583 -10.809 1.00 69.69 73 TYR A N 1
ATOM 600 C CA . TYR A 1 73 ? 8.779 -13.047 -9.484 1.00 69.69 73 TYR A CA 1
ATOM 601 C C . TYR A 1 73 ? 9.590 -14.335 -9.622 1.00 69.69 73 TYR A C 1
ATOM 603 O O . TYR A 1 73 ? 9.097 -15.306 -10.190 1.00 69.69 73 TYR A O 1
ATOM 611 N N . THR A 1 74 ? 10.809 -14.375 -9.071 1.00 57.69 74 THR A N 1
ATOM 612 C CA . THR A 1 74 ? 11.654 -15.585 -9.110 1.00 57.69 74 THR A CA 1
ATOM 613 C C . THR A 1 74 ? 11.032 -16.738 -8.312 1.00 57.69 74 THR A C 1
ATOM 615 O O . THR A 1 74 ? 11.180 -17.897 -8.684 1.00 57.69 74 THR A O 1
ATOM 618 N N . ASN A 1 75 ? 10.283 -16.425 -7.246 1.00 61.22 75 ASN A N 1
ATOM 619 C CA . ASN A 1 75 ? 9.528 -17.392 -6.451 1.00 61.22 75 ASN A CA 1
ATOM 620 C C . ASN A 1 75 ? 8.035 -17.035 -6.468 1.00 61.22 75 ASN A C 1
ATOM 622 O O . ASN A 1 75 ? 7.639 -15.973 -5.986 1.00 61.22 75 ASN A O 1
ATOM 626 N N . GLY A 1 76 ? 7.179 -17.945 -6.943 1.00 56.12 76 GLY A N 1
ATOM 627 C CA . GLY A 1 76 ? 5.729 -17.705 -7.045 1.00 56.12 76 GLY A CA 1
ATOM 628 C C . GLY A 1 76 ? 5.012 -17.418 -5.714 1.00 56.12 76 GLY A C 1
ATOM 629 O O . GLY A 1 76 ? 3.920 -16.857 -5.715 1.00 56.12 76 GLY A O 1
ATOM 630 N N . GLY A 1 77 ? 5.624 -17.754 -4.572 1.00 61.59 77 GLY A N 1
ATOM 631 C CA . GLY A 1 77 ? 5.082 -17.460 -3.239 1.00 61.59 77 GLY A CA 1
ATOM 632 C C . GLY A 1 77 ? 5.198 -15.991 -2.812 1.00 61.59 77 GLY A C 1
ATOM 633 O O . GLY A 1 77 ? 4.438 -15.558 -1.947 1.00 61.59 77 GLY A O 1
ATOM 634 N N . ASP A 1 78 ? 6.097 -15.223 -3.430 1.00 70.50 78 ASP A N 1
ATOM 635 C CA . ASP A 1 78 ? 6.392 -13.847 -3.015 1.00 70.50 78 ASP A CA 1
ATOM 636 C C . ASP A 1 78 ? 5.458 -12.825 -3.701 1.00 70.50 78 ASP A C 1
ATOM 638 O O . ASP A 1 78 ? 5.248 -11.725 -3.190 1.00 70.50 78 ASP A O 1
ATOM 642 N N . LEU A 1 79 ? 4.821 -13.214 -4.817 1.00 78.69 79 LEU A N 1
ATOM 643 C CA . LEU A 1 79 ? 3.901 -12.380 -5.609 1.00 78.69 79 LEU A CA 1
ATOM 644 C C . LEU A 1 79 ? 2.680 -11.902 -4.832 1.00 78.69 79 LEU A C 1
ATOM 646 O O . LEU A 1 79 ? 2.475 -10.689 -4.739 1.00 78.69 79 LEU A O 1
ATOM 650 N N . PRO A 1 80 ? 1.898 -12.794 -4.205 1.00 84.12 80 PRO A N 1
ATOM 651 C CA . PRO A 1 80 ? 0.757 -12.363 -3.409 1.00 84.12 80 PRO A CA 1
ATOM 652 C C . PRO A 1 80 ? 1.157 -11.461 -2.236 1.00 84.12 80 PRO A C 1
ATOM 654 O O . PRO A 1 80 ? 0.409 -10.551 -1.890 1.00 84.12 80 PRO A O 1
ATOM 657 N N . LEU A 1 81 ? 2.338 -11.690 -1.648 1.00 85.31 81 LEU A N 1
ATOM 658 C CA . LEU A 1 81 ? 2.823 -10.910 -0.511 1.00 85.31 81 LEU A CA 1
ATOM 659 C C . LEU A 1 81 ? 3.186 -9.481 -0.930 1.00 85.31 81 LEU A C 1
ATOM 661 O O . LEU A 1 81 ? 2.746 -8.529 -0.290 1.00 85.31 81 LEU A O 1
ATOM 665 N N . VAL A 1 82 ? 3.943 -9.323 -2.018 1.00 87.38 82 VAL A N 1
ATOM 666 C CA . VAL A 1 82 ? 4.297 -8.000 -2.556 1.00 87.38 82 VAL A CA 1
ATOM 667 C C . VAL A 1 82 ? 3.055 -7.255 -3.042 1.00 87.38 82 VAL A C 1
ATOM 669 O O . VAL A 1 82 ? 2.916 -6.072 -2.746 1.00 87.38 82 VAL A O 1
ATOM 672 N N . ILE A 1 83 ? 2.123 -7.936 -3.722 1.00 91.50 83 ILE A N 1
ATOM 673 C CA . ILE A 1 83 ? 0.836 -7.336 -4.105 1.00 91.50 83 ILE A CA 1
ATOM 674 C C . ILE A 1 83 ? 0.101 -6.814 -2.871 1.00 91.50 83 ILE A C 1
ATOM 676 O O . ILE A 1 83 ? -0.322 -5.662 -2.869 1.00 91.50 83 ILE A O 1
ATOM 680 N N . GLY A 1 84 ? -0.027 -7.627 -1.819 1.00 93.00 84 GLY A N 1
ATOM 681 C CA . GLY A 1 84 ? -0.730 -7.213 -0.607 1.00 93.00 84 GLY A CA 1
ATOM 682 C C . GLY A 1 84 ? -0.096 -5.990 0.048 1.00 93.00 84 GLY A C 1
ATOM 683 O O . GLY A 1 84 ? -0.802 -5.063 0.431 1.00 93.00 84 GLY A O 1
ATOM 684 N N . TRP A 1 85 ? 1.234 -5.927 0.106 1.00 94.38 85 TRP A N 1
ATOM 685 C CA . TRP A 1 85 ? 1.933 -4.765 0.655 1.00 94.38 85 TRP A CA 1
ATOM 686 C C . TRP A 1 85 ? 1.825 -3.509 -0.220 1.00 94.38 85 TRP A C 1
ATOM 688 O O . TRP A 1 85 ? 1.662 -2.412 0.312 1.00 94.38 85 TRP A O 1
ATOM 698 N N . LEU A 1 86 ? 1.847 -3.649 -1.548 1.00 95.12 86 LEU A N 1
ATOM 699 C CA . LEU A 1 86 ? 1.567 -2.547 -2.474 1.00 95.12 86 LEU A CA 1
ATOM 700 C C . LEU A 1 86 ? 0.137 -2.016 -2.295 1.00 95.12 86 LEU A C 1
ATOM 702 O O . LEU A 1 86 ? -0.075 -0.805 -2.258 1.00 95.12 86 LEU A O 1
ATOM 706 N N . GLU A 1 87 ? -0.844 -2.910 -2.145 1.00 96.50 87 GLU A N 1
ATOM 707 C CA . GLU A 1 87 ? -2.240 -2.541 -1.888 1.00 96.50 87 GLU A CA 1
ATOM 708 C C . GLU A 1 87 ? -2.361 -1.776 -0.563 1.00 96.50 87 GLU A C 1
ATOM 710 O O . GLU A 1 87 ? -2.979 -0.710 -0.531 1.00 96.50 87 GLU A O 1
ATOM 715 N N . VAL A 1 88 ? -1.692 -2.246 0.498 1.00 96.19 88 VAL A N 1
ATOM 716 C CA . VAL A 1 88 ? -1.610 -1.543 1.789 1.00 96.19 88 VAL A CA 1
ATOM 717 C C . VAL A 1 88 ? -1.034 -0.136 1.623 1.00 96.19 88 VAL A C 1
ATOM 719 O O . VAL A 1 88 ? -1.644 0.816 2.104 1.00 96.19 88 VAL A O 1
ATOM 722 N N . LEU A 1 89 ? 0.092 0.034 0.923 1.00 95.69 89 LEU A N 1
ATOM 723 C CA . LEU A 1 89 ? 0.717 1.348 0.711 1.00 95.69 89 LEU A CA 1
ATOM 724 C C . LEU A 1 89 ? -0.208 2.318 -0.042 1.00 95.69 89 LEU A C 1
ATOM 726 O O . LEU A 1 89 ? -0.368 3.475 0.359 1.00 95.69 89 LEU A O 1
ATOM 730 N N . VAL A 1 90 ? -0.859 1.847 -1.110 1.00 95.62 90 VAL A N 1
ATOM 731 C CA . VAL A 1 90 ? -1.809 2.653 -1.893 1.00 95.62 90 VAL A CA 1
ATOM 732 C C . VAL A 1 90 ? -3.015 3.058 -1.043 1.00 95.62 90 VAL A C 1
ATOM 734 O O . VAL A 1 90 ? -3.443 4.214 -1.102 1.00 95.62 90 VAL A O 1
ATOM 737 N N . ILE A 1 91 ? -3.554 2.145 -0.231 1.00 95.50 91 ILE A N 1
ATOM 738 C CA . ILE A 1 91 ? -4.683 2.431 0.663 1.00 95.50 91 ILE A CA 1
ATOM 739 C C . ILE A 1 91 ? -4.264 3.405 1.769 1.00 95.50 91 ILE A C 1
ATOM 741 O O . ILE A 1 91 ? -4.934 4.415 1.966 1.00 95.50 91 ILE A O 1
ATOM 745 N N . LEU A 1 92 ? -3.130 3.183 2.442 1.00 94.56 92 LEU A N 1
ATOM 746 C CA . LEU A 1 92 ? -2.619 4.094 3.472 1.00 94.56 92 LEU A CA 1
ATOM 747 C C . LEU A 1 92 ? -2.425 5.511 2.934 1.00 94.56 92 LEU A C 1
ATOM 749 O O . LEU A 1 92 ? -2.754 6.475 3.623 1.00 94.56 92 LEU A O 1
ATOM 753 N N . ARG A 1 93 ? -1.964 5.657 1.687 1.00 93.75 93 ARG A N 1
ATOM 754 C CA . ARG A 1 93 ? -1.858 6.965 1.030 1.00 93.75 93 ARG A CA 1
ATOM 755 C C . ARG A 1 93 ? -3.207 7.656 0.823 1.00 93.75 93 ARG A C 1
ATOM 757 O O . ARG A 1 93 ? -3.251 8.882 0.898 1.00 93.75 93 ARG A O 1
ATOM 764 N N . LYS A 1 94 ? -4.288 6.906 0.586 1.00 91.62 94 LYS A N 1
ATOM 765 C CA . LYS A 1 94 ? -5.660 7.444 0.496 1.00 91.62 94 LYS A CA 1
ATOM 766 C C . LYS A 1 94 ? -6.210 7.828 1.873 1.00 91.62 94 LYS A C 1
ATOM 768 O O . LYS A 1 94 ? -6.887 8.842 2.001 1.00 91.62 94 LYS A O 1
ATOM 773 N N . CYS A 1 95 ? -5.900 7.027 2.885 1.00 92.38 95 CYS A N 1
ATOM 774 C CA . CYS A 1 95 ? -6.429 7.146 4.241 1.00 92.38 95 CYS A CA 1
ATOM 775 C C . CYS A 1 95 ? -5.739 8.232 5.078 1.00 92.38 95 CYS A C 1
ATOM 777 O O . CYS A 1 95 ? -6.386 8.931 5.852 1.00 92.38 95 CYS A O 1
ATOM 779 N N . VAL A 1 96 ? -4.421 8.377 4.930 1.00 93.56 96 VAL A N 1
ATOM 780 C CA . VAL A 1 96 ? -3.582 9.188 5.816 1.00 93.56 96 VAL A CA 1
ATOM 781 C C . VAL A 1 96 ? -2.739 10.136 4.959 1.00 93.56 96 VAL A C 1
ATOM 783 O O . VAL A 1 96 ? -1.714 9.723 4.427 1.00 93.56 96 VAL A O 1
ATOM 786 N N . PRO A 1 97 ? -3.121 11.412 4.777 1.00 90.69 97 PRO A N 1
ATOM 787 C CA . PRO A 1 97 ? -2.399 12.342 3.897 1.00 90.69 97 PRO A CA 1
ATOM 788 C C . PRO A 1 97 ? -0.998 12.734 4.390 1.00 90.69 97 PRO A C 1
ATOM 790 O O . PRO A 1 97 ? -0.116 13.026 3.575 1.00 90.69 97 PRO A O 1
ATOM 793 N N . ASN A 1 98 ? -0.758 12.701 5.704 1.00 93.25 98 ASN A N 1
ATOM 794 C CA . ASN A 1 98 ? 0.543 13.021 6.290 1.00 93.25 98 ASN A CA 1
ATOM 795 C C . ASN A 1 98 ? 1.554 11.884 6.057 1.00 93.25 98 ASN A C 1
ATOM 797 O O . ASN A 1 98 ? 1.287 10.730 6.382 1.00 93.25 98 ASN A O 1
ATOM 801 N N . ALA A 1 99 ? 2.717 12.218 5.493 1.00 91.50 99 ALA A N 1
ATOM 802 C CA . ALA A 1 99 ? 3.758 11.247 5.164 1.00 91.50 99 ALA A CA 1
ATOM 803 C C . ALA A 1 99 ? 4.434 10.626 6.392 1.00 91.50 99 ALA A C 1
ATOM 805 O O . ALA A 1 99 ? 4.555 9.407 6.447 1.00 91.50 99 ALA A O 1
ATOM 806 N N . GLY A 1 100 ? 4.774 11.435 7.399 1.00 91.94 100 GLY A N 1
ATOM 807 C CA . GLY A 1 100 ? 5.362 10.943 8.646 1.00 91.94 100 GLY A CA 1
ATOM 808 C C . GLY A 1 100 ? 4.425 9.980 9.371 1.00 91.94 100 GLY A C 1
ATOM 809 O O . GLY A 1 100 ? 4.814 8.862 9.683 1.00 91.94 100 GLY A O 1
ATOM 810 N N . THR A 1 101 ? 3.150 10.350 9.520 1.00 93.81 101 THR A N 1
ATOM 811 C CA . THR A 1 101 ? 2.143 9.477 10.142 1.00 93.81 101 THR A CA 1
ATOM 812 C C . THR A 1 101 ? 1.941 8.177 9.361 1.00 93.81 101 THR A C 1
ATOM 814 O O . THR A 1 101 ? 1.782 7.118 9.962 1.00 93.81 101 THR A O 1
ATOM 817 N N . ARG A 1 102 ? 1.966 8.218 8.020 1.00 94.44 102 ARG A N 1
ATOM 818 C CA . ARG A 1 102 ? 1.931 6.988 7.214 1.00 94.44 102 ARG A CA 1
ATOM 819 C C . ARG A 1 102 ? 3.133 6.102 7.463 1.00 94.44 102 ARG A C 1
ATOM 821 O O . ARG A 1 102 ? 2.930 4.906 7.628 1.00 94.44 102 ARG A O 1
ATOM 828 N N . GLN A 1 103 ? 4.339 6.670 7.473 1.00 92.38 103 GLN A N 1
ATOM 829 C CA . GLN A 1 103 ? 5.552 5.902 7.734 1.00 92.38 103 GLN A CA 1
ATOM 830 C C . GLN A 1 103 ? 5.492 5.269 9.125 1.00 92.38 103 GLN A C 1
ATOM 832 O O . GLN A 1 103 ? 5.734 4.078 9.246 1.00 92.38 103 GLN A O 1
ATOM 837 N N . GLU A 1 104 ? 5.058 6.007 10.149 1.00 93.31 104 GLU A N 1
ATOM 838 C CA . GLU A 1 104 ? 4.889 5.469 11.504 1.00 93.31 104 GLU A CA 1
ATOM 839 C C . GLU A 1 104 ? 3.905 4.292 11.545 1.00 93.31 104 GLU A C 1
ATOM 841 O O . GLU A 1 104 ? 4.195 3.254 12.143 1.00 93.31 104 GLU A O 1
ATOM 846 N N . ILE A 1 105 ? 2.742 4.421 10.893 1.00 94.62 105 ILE A N 1
ATOM 847 C CA . ILE A 1 105 ? 1.772 3.322 10.776 1.00 94.62 105 ILE A CA 1
ATOM 848 C C . ILE A 1 105 ? 2.407 2.143 10.041 1.00 94.62 105 ILE A C 1
ATOM 850 O O . ILE A 1 105 ? 2.281 1.006 10.495 1.00 94.62 105 ILE A O 1
ATOM 854 N N . PHE A 1 106 ? 3.086 2.410 8.923 1.00 93.19 106 PHE A N 1
ATOM 855 C CA . PHE A 1 106 ? 3.734 1.397 8.103 1.00 93.19 106 PHE A CA 1
ATOM 856 C C . PHE A 1 106 ? 4.796 0.625 8.899 1.00 93.19 106 PHE A C 1
ATOM 858 O O . PHE A 1 106 ? 4.769 -0.604 8.921 1.00 93.19 106 PHE A O 1
ATOM 865 N N . ASP A 1 107 ? 5.647 1.323 9.649 1.00 91.00 107 ASP A N 1
ATOM 866 C CA . ASP A 1 107 ? 6.664 0.743 10.528 1.00 91.00 107 ASP A CA 1
ATOM 867 C C . ASP A 1 107 ? 6.042 -0.135 11.622 1.00 91.00 107 ASP A C 1
ATOM 869 O O . ASP A 1 107 ? 6.577 -1.194 11.962 1.00 91.00 107 ASP A O 1
ATOM 873 N N . TRP A 1 108 ? 4.890 0.268 12.169 1.00 92.69 108 TRP A N 1
ATOM 874 C CA . TRP A 1 108 ? 4.142 -0.538 13.134 1.00 92.69 108 TRP A CA 1
ATOM 875 C C . TRP A 1 108 ? 3.598 -1.819 12.514 1.00 92.69 108 TRP A C 1
ATOM 877 O O . TRP A 1 108 ? 3.808 -2.905 13.062 1.00 92.69 108 TRP A O 1
ATOM 887 N N . ILE A 1 109 ? 2.917 -1.717 11.373 1.00 92.69 109 ILE A N 1
ATOM 888 C CA . ILE A 1 109 ? 2.320 -2.884 10.723 1.00 92.69 109 ILE A CA 1
ATOM 889 C C . ILE A 1 109 ? 3.365 -3.786 10.074 1.00 92.69 109 ILE A C 1
ATOM 891 O O . ILE A 1 109 ? 3.089 -4.966 9.900 1.00 92.69 109 ILE A O 1
ATOM 895 N N . ASN A 1 110 ? 4.566 -3.307 9.750 1.00 88.50 110 ASN A N 1
ATOM 896 C CA . ASN A 1 110 ? 5.634 -4.142 9.195 1.00 88.50 110 ASN A CA 1
ATOM 897 C C . ASN A 1 110 ? 6.246 -5.095 10.246 1.00 88.50 110 ASN A C 1
ATOM 899 O O . ASN A 1 110 ? 6.968 -6.037 9.920 1.00 88.50 110 ASN A O 1
ATOM 903 N N . ARG A 1 111 ? 5.923 -4.911 11.534 1.00 86.56 111 ARG A N 1
ATOM 904 C CA . ARG A 1 111 ? 6.370 -5.809 12.604 1.00 86.56 111 ARG A CA 1
ATOM 905 C C . ARG A 1 111 ? 5.748 -7.197 12.460 1.00 86.56 111 ARG A C 1
ATOM 907 O O . ARG A 1 111 ? 4.541 -7.368 12.282 1.00 86.56 111 ARG A O 1
ATOM 914 N N . ILE A 1 112 ? 6.597 -8.206 12.624 1.00 80.94 112 ILE A N 1
ATOM 915 C CA . ILE A 1 112 ? 6.297 -9.618 12.340 1.00 80.94 112 ILE A CA 1
ATOM 916 C C . ILE A 1 112 ? 5.250 -10.237 13.270 1.00 80.94 112 ILE A C 1
ATOM 918 O O . ILE A 1 112 ? 4.665 -11.254 12.930 1.00 80.94 112 ILE A O 1
ATOM 922 N N . TYR A 1 113 ? 5.034 -9.642 14.442 1.00 85.38 113 TYR A N 1
ATOM 923 C CA . TYR A 1 113 ? 4.096 -10.110 15.465 1.00 85.38 113 TYR A CA 1
ATOM 924 C C . TYR A 1 113 ? 2.802 -9.292 15.496 1.00 85.38 113 TYR A C 1
ATOM 926 O O . TYR A 1 113 ? 1.870 -9.625 16.221 1.00 85.38 113 TYR A O 1
ATOM 934 N N . VAL A 1 114 ? 2.728 -8.210 14.721 1.00 88.75 114 VAL A N 1
ATOM 935 C CA . VAL A 1 114 ? 1.518 -7.397 14.619 1.00 88.75 114 VAL A CA 1
ATOM 936 C C . VAL A 1 114 ? 0.635 -8.058 13.575 1.00 88.75 114 VAL A C 1
ATOM 938 O O . VAL A 1 114 ? 0.985 -8.035 12.406 1.00 88.75 114 VAL A O 1
ATOM 941 N N . GLY A 1 115 ? -0.470 -8.684 13.972 1.00 90.38 115 GLY A N 1
ATOM 942 C CA . GLY A 1 115 ? -1.492 -9.175 13.033 1.00 90.38 115 GLY A CA 1
ATOM 943 C C . GLY A 1 115 ? -2.547 -8.111 12.723 1.00 90.38 115 GLY A C 1
ATOM 944 O O . GLY A 1 115 ? -2.987 -7.981 11.582 1.00 90.38 115 GLY A O 1
ATOM 945 N N . VAL A 1 116 ? -2.884 -7.314 13.740 1.00 94.19 116 VAL A N 1
ATOM 946 C CA . VAL A 1 116 ? -3.868 -6.231 13.689 1.00 94.19 116 VAL A CA 1
ATOM 947 C C . VAL A 1 116 ? -3.252 -4.972 14.295 1.00 94.19 116 VAL A C 1
ATOM 949 O O . VAL A 1 116 ? -2.577 -5.044 15.322 1.00 94.19 116 VAL A O 1
ATOM 952 N N . TYR A 1 117 ? -3.480 -3.827 13.663 1.00 95.25 117 TYR A N 1
ATOM 953 C CA . TYR A 1 117 ? -3.128 -2.506 14.172 1.00 95.25 117 TYR A CA 1
ATOM 954 C C . TYR A 1 117 ? -4.388 -1.659 14.297 1.00 95.25 117 TYR A C 1
ATOM 956 O O . TYR A 1 117 ? -5.216 -1.647 13.391 1.00 95.25 117 TYR A O 1
ATOM 964 N N . PHE A 1 118 ? -4.514 -0.929 15.400 1.00 94.94 118 PHE A N 1
ATOM 965 C CA . PHE A 1 118 ? -5.626 -0.023 15.641 1.00 94.94 118 PHE A CA 1
ATOM 966 C C . PHE A 1 118 ? -5.103 1.294 16.203 1.00 94.94 118 PHE A C 1
ATOM 968 O O . PHE A 1 118 ? -4.323 1.303 17.157 1.00 94.94 118 PHE A O 1
ATOM 975 N N . ASN A 1 119 ? -5.545 2.405 15.621 1.00 92.81 119 ASN A N 1
ATOM 976 C CA . ASN A 1 119 ? -5.274 3.740 16.125 1.00 92.81 119 ASN A CA 1
ATOM 977 C C . ASN A 1 119 ? -6.588 4.536 16.188 1.00 92.81 119 ASN A C 1
ATOM 979 O O . ASN A 1 119 ? -7.086 4.984 15.149 1.00 92.81 119 ASN A O 1
ATOM 983 N N . PRO A 1 120 ? -7.147 4.734 17.399 1.00 88.38 120 PRO A N 1
ATOM 984 C CA . PRO A 1 120 ? -8.442 5.384 17.575 1.00 88.38 120 PRO A CA 1
ATOM 985 C C . PRO A 1 120 ? -8.405 6.878 17.250 1.00 88.38 120 PRO A C 1
ATOM 987 O O . PRO A 1 120 ? -9.413 7.425 16.819 1.00 88.38 120 PRO A O 1
ATOM 990 N N . ILE A 1 121 ? -7.254 7.537 17.419 1.00 88.31 121 ILE A N 1
ATOM 991 C CA . ILE A 1 121 ? -7.098 8.975 17.151 1.00 88.31 121 ILE A CA 1
ATOM 992 C C . ILE A 1 121 ? -7.234 9.246 15.651 1.00 88.31 121 ILE A C 1
ATOM 994 O O . ILE A 1 121 ? -7.859 10.221 15.245 1.00 88.31 121 ILE A O 1
ATOM 998 N N . LEU A 1 122 ? -6.668 8.363 14.829 1.00 88.38 122 LEU A N 1
ATOM 999 C CA . LEU A 1 122 ? -6.738 8.453 13.371 1.00 88.38 122 LEU A CA 1
ATOM 1000 C C . LEU A 1 122 ? -7.954 7.724 12.782 1.00 88.38 122 LEU A C 1
ATOM 1002 O O . LEU A 1 122 ? -8.145 7.755 11.568 1.00 88.38 122 LEU A O 1
ATOM 1006 N N . GLY A 1 123 ? -8.747 7.039 13.614 1.00 90.81 123 GLY A N 1
ATOM 1007 C CA . GLY A 1 123 ? -9.877 6.226 13.166 1.00 90.81 123 GLY A CA 1
ATOM 1008 C C . GLY A 1 123 ? -9.475 5.148 12.157 1.00 90.81 123 GLY A C 1
ATOM 1009 O O . GLY A 1 123 ? -10.209 4.921 11.195 1.00 90.81 123 GLY A O 1
ATOM 1010 N N . ILE A 1 124 ? -8.295 4.538 12.338 1.00 95.25 124 ILE A N 1
ATOM 1011 C CA . ILE A 1 124 ? -7.749 3.525 11.428 1.00 95.25 124 ILE A CA 1
ATOM 1012 C C . ILE A 1 124 ? -7.605 2.168 12.120 1.00 95.25 124 ILE A C 1
ATOM 1014 O O . ILE A 1 124 ? -7.066 2.063 13.223 1.00 95.25 124 ILE A O 1
ATOM 1018 N N . GLU A 1 125 ? -8.053 1.122 11.437 1.00 97.12 125 GLU A N 1
ATOM 1019 C CA . GLU A 1 125 ? -7.846 -0.275 11.813 1.00 97.12 125 GLU A CA 1
ATOM 1020 C C . GLU A 1 125 ? -7.291 -1.031 10.608 1.00 97.12 125 GLU A C 1
ATOM 1022 O O . GLU A 1 125 ? -7.745 -0.838 9.482 1.00 97.12 125 GLU A O 1
ATOM 1027 N N . ILE A 1 126 ? -6.289 -1.873 10.827 1.00 97.25 126 ILE A N 1
ATOM 1028 C CA . ILE A 1 126 ? -5.615 -2.649 9.788 1.00 97.25 126 ILE A CA 1
ATOM 1029 C C . ILE A 1 126 ? -5.530 -4.089 10.276 1.00 97.25 126 ILE A C 1
ATOM 1031 O O . ILE A 1 126 ? -4.751 -4.387 11.177 1.00 97.25 126 ILE A O 1
ATOM 1035 N N . ASP A 1 127 ? -6.292 -4.985 9.660 1.00 96.31 127 ASP A N 1
ATOM 1036 C CA . ASP A 1 127 ? -6.241 -6.426 9.897 1.00 96.31 127 ASP A CA 1
ATOM 1037 C C . ASP A 1 127 ? -5.487 -7.096 8.738 1.00 96.31 127 ASP A C 1
ATOM 1039 O O . ASP A 1 127 ? -6.021 -7.295 7.642 1.00 96.31 127 ASP A O 1
ATOM 1043 N N . LYS A 1 128 ? -4.216 -7.450 8.971 1.00 94.62 128 LYS A N 1
ATOM 1044 C CA . LYS A 1 128 ? -3.354 -8.092 7.962 1.00 94.62 128 LYS A CA 1
ATOM 1045 C C . LYS A 1 128 ? -3.677 -9.564 7.731 1.00 94.62 128 LYS A C 1
ATOM 1047 O O . LYS A 1 128 ? -3.188 -10.131 6.751 1.00 94.62 128 LYS A O 1
ATOM 1052 N N . VAL A 1 129 ? -4.459 -10.176 8.621 1.00 93.00 129 VAL A N 1
ATOM 1053 C CA . VAL A 1 129 ? -4.897 -11.572 8.514 1.00 93.00 129 VAL A CA 1
ATOM 1054 C C . VAL A 1 129 ? -6.101 -11.661 7.589 1.00 93.00 129 VAL A C 1
ATOM 1056 O O . VAL A 1 129 ? -6.148 -12.519 6.712 1.00 93.00 129 VAL A O 1
ATOM 1059 N N . LYS A 1 130 ? -7.062 -10.752 7.764 1.00 94.50 130 LYS A N 1
ATOM 1060 C CA . LYS A 1 130 ? -8.263 -10.681 6.926 1.00 94.50 130 LYS A CA 1
ATOM 1061 C C . LYS A 1 130 ? -8.052 -9.887 5.643 1.00 94.50 130 LYS A C 1
ATOM 1063 O O . LYS A 1 130 ? -8.842 -10.044 4.719 1.00 94.50 130 LYS A O 1
ATOM 1068 N N . GLY A 1 131 ? -7.006 -9.062 5.574 1.00 96.25 131 GLY A N 1
ATOM 1069 C CA . GLY A 1 131 ? -6.768 -8.200 4.421 1.00 96.25 131 GLY A CA 1
ATOM 1070 C C . GLY A 1 131 ? -7.741 -7.022 4.385 1.00 96.25 131 GLY A C 1
ATOM 1071 O O . GLY A 1 131 ? -8.337 -6.738 3.350 1.00 96.25 131 GLY A O 1
ATOM 1072 N N . VAL A 1 132 ? -7.950 -6.361 5.528 1.00 97.50 132 VAL A N 1
ATOM 1073 C CA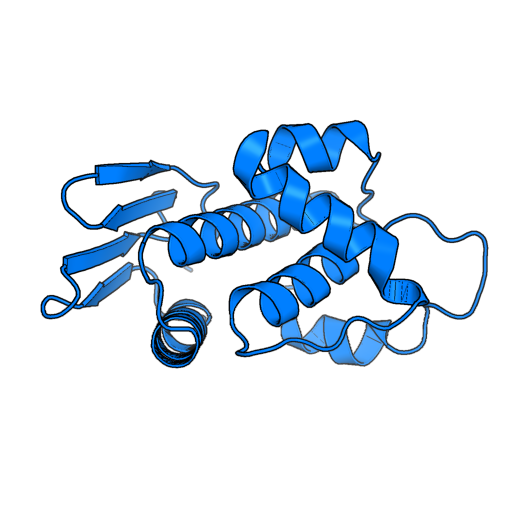 . VAL A 1 132 ? -8.920 -5.264 5.668 1.00 97.50 132 VAL A CA 1
ATOM 1074 C C . VAL A 1 132 ? -8.267 -4.026 6.278 1.00 97.50 132 VAL A C 1
ATOM 1076 O O . VAL A 1 132 ? -7.561 -4.126 7.279 1.00 97.50 132 VAL A O 1
ATOM 1079 N N . ILE A 1 133 ? -8.523 -2.854 5.693 1.00 97.56 133 ILE A N 1
ATOM 1080 C CA . ILE A 1 133 ? -8.218 -1.547 6.289 1.00 97.56 133 ILE A CA 1
ATOM 1081 C C . ILE A 1 133 ? -9.525 -0.777 6.452 1.00 97.56 133 ILE A C 1
ATOM 1083 O O . ILE A 1 133 ? -10.204 -0.490 5.468 1.00 97.56 133 ILE A O 1
ATOM 1087 N N . LEU A 1 134 ? -9.859 -0.406 7.682 1.00 96.75 134 LEU A N 1
ATOM 1088 C CA . LEU A 1 134 ? -10.947 0.512 7.996 1.00 96.75 134 LEU A CA 1
ATOM 1089 C C . LEU A 1 134 ? -10.350 1.896 8.217 1.00 96.75 134 LEU A C 1
ATOM 1091 O O . LEU A 1 134 ? -9.445 2.052 9.030 1.00 96.75 134 LEU A O 1
ATOM 1095 N N . CYS A 1 135 ? -10.839 2.902 7.500 1.00 93.88 135 CYS A N 1
ATOM 1096 C CA . CYS A 1 135 ? -10.453 4.290 7.731 1.00 93.88 135 CYS A CA 1
ATOM 1097 C C . CYS A 1 135 ? -11.557 5.233 7.262 1.00 93.88 135 CYS A C 1
ATOM 1099 O O . CYS A 1 135 ? -12.132 5.030 6.190 1.00 93.88 135 CYS A O 1
ATOM 1101 N N . ASN A 1 136 ? -11.847 6.273 8.050 1.00 84.12 136 ASN A N 1
ATOM 1102 C CA . ASN A 1 136 ? -12.863 7.285 7.734 1.00 84.12 136 ASN A CA 1
ATOM 1103 C C . ASN A 1 136 ? -14.234 6.665 7.394 1.00 84.12 136 ASN A C 1
ATOM 1105 O O . ASN A 1 136 ? -14.896 7.072 6.442 1.00 84.12 136 ASN A O 1
ATOM 1109 N N . GLY A 1 137 ? -14.627 5.609 8.118 1.00 86.19 137 GLY A N 1
ATOM 1110 C CA . GLY A 1 137 ? -15.879 4.876 7.884 1.00 86.19 137 GLY A CA 1
ATOM 1111 C C . GLY A 1 137 ? -15.919 4.046 6.593 1.00 86.19 137 GLY A C 1
ATOM 1112 O O . GLY A 1 137 ? -16.936 3.424 6.302 1.00 86.19 137 GLY A O 1
ATOM 1113 N N . THR A 1 138 ? -14.827 4.006 5.825 1.00 93.94 138 THR A N 1
ATOM 1114 C CA . THR A 1 138 ? -14.711 3.219 4.593 1.00 93.94 138 THR A CA 1
ATOM 1115 C C . THR A 1 138 ? -13.903 1.954 4.851 1.00 93.94 138 THR A C 1
ATOM 1117 O O . THR A 1 138 ? -12.859 1.992 5.504 1.00 93.94 138 THR A O 1
ATOM 1120 N N . THR A 1 139 ? -14.381 0.830 4.315 1.00 96.50 139 THR A N 1
ATOM 1121 C CA . THR A 1 139 ? -13.667 -0.452 4.347 1.00 96.50 139 THR A CA 1
ATOM 1122 C C . THR A 1 139 ? -12.939 -0.665 3.028 1.00 96.50 139 THR A C 1
ATOM 1124 O O . THR A 1 139 ? -13.563 -0.683 1.968 1.00 96.50 139 THR A O 1
ATOM 1127 N N . TYR A 1 140 ? -11.629 -0.864 3.096 1.00 96.56 140 TYR A N 1
ATOM 1128 C CA . TYR A 1 140 ? -10.785 -1.225 1.966 1.00 96.56 140 TYR A CA 1
ATOM 1129 C C . TYR A 1 140 ? -10.317 -2.668 2.117 1.00 96.56 140 TYR A C 1
ATOM 1131 O O . TYR A 1 140 ? -9.952 -3.099 3.211 1.00 96.56 140 TYR A O 1
ATOM 1139 N N . LEU A 1 141 ? -10.304 -3.402 1.007 1.00 96.56 141 LEU A N 1
ATOM 1140 C CA . LEU A 1 141 ? -9.812 -4.774 0.951 1.00 96.56 141 LEU A CA 1
ATOM 1141 C C . LEU A 1 141 ? -8.427 -4.806 0.315 1.00 96.56 141 LEU A C 1
ATOM 1143 O O . LEU A 1 141 ? -8.152 -4.072 -0.634 1.00 96.56 141 LEU A O 1
ATOM 1147 N N . PHE A 1 142 ? -7.579 -5.686 0.825 1.00 95.69 142 PHE A N 1
ATOM 1148 C CA . PHE A 1 142 ? -6.274 -5.991 0.264 1.00 95.69 142 PHE A CA 1
ATOM 1149 C C . PHE A 1 142 ? -5.954 -7.474 0.442 1.00 95.69 142 PHE A C 1
ATOM 1151 O O . PHE A 1 142 ? -6.622 -8.209 1.167 1.00 95.69 142 PHE A O 1
ATOM 1158 N N . THR A 1 143 ? -4.922 -7.935 -0.244 1.00 94.06 143 THR A N 1
ATOM 1159 C CA . THR A 1 143 ? -4.447 -9.313 -0.163 1.00 94.06 143 THR A CA 1
ATOM 1160 C C . THR A 1 143 ? -3.818 -9.554 1.208 1.00 94.06 143 THR A C 1
ATOM 1162 O O . THR A 1 143 ? -2.855 -8.864 1.532 1.00 94.06 143 THR A O 1
ATOM 1165 N N . PRO A 1 144 ? -4.286 -10.528 2.011 1.00 93.31 144 PRO A N 1
ATOM 1166 C CA . PRO A 1 144 ? -3.711 -10.792 3.326 1.00 93.31 144 PRO A CA 1
ATOM 1167 C C . PRO A 1 144 ? -2.189 -10.981 3.288 1.00 93.31 144 PRO A C 1
ATOM 1169 O O . PRO A 1 144 ? -1.669 -11.786 2.512 1.00 93.31 144 PRO A O 1
ATOM 1172 N N . VAL A 1 145 ? -1.481 -10.256 4.156 1.00 89.50 145 VAL A N 1
ATOM 1173 C CA . VAL A 1 145 ? -0.005 -10.255 4.234 1.00 89.50 145 VAL A CA 1
ATOM 1174 C C . VAL A 1 145 ? 0.526 -10.858 5.533 1.00 89.50 145 VAL A C 1
ATOM 1176 O O . VAL A 1 145 ? 1.732 -10.869 5.769 1.00 89.50 145 VAL A O 1
ATOM 1179 N N . PHE A 1 146 ? -0.358 -11.357 6.399 1.00 85.12 146 PHE A N 1
ATOM 1180 C CA . PHE A 1 146 ? 0.016 -11.980 7.661 1.00 85.12 146 PHE A CA 1
ATOM 1181 C C . PHE A 1 146 ? -0.518 -13.403 7.746 1.00 85.12 146 PHE A C 1
ATOM 1183 O O . PHE A 1 146 ? -1.694 -13.662 7.499 1.00 85.12 146 PHE A O 1
ATOM 1190 N N . ARG A 1 147 ? 0.353 -14.327 8.148 1.00 78.19 147 ARG A N 1
ATOM 1191 C CA . ARG A 1 147 ? -0.0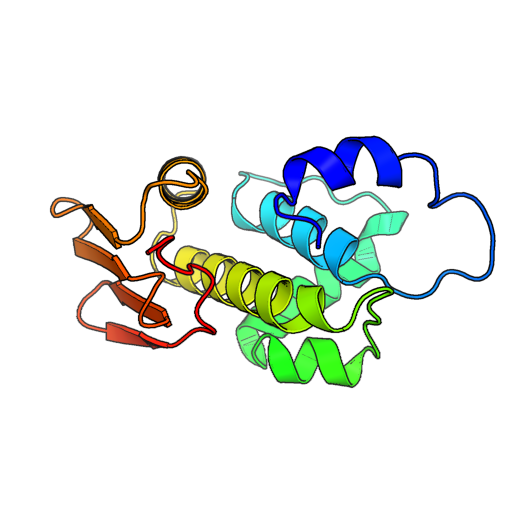24 -15.692 8.506 1.00 78.19 147 ARG A CA 1
ATOM 1192 C C . ARG A 1 147 ? 0.314 -15.891 9.979 1.00 78.19 147 ARG A C 1
ATOM 1194 O O . ARG A 1 147 ? 1.501 -15.835 10.303 1.00 78.19 147 ARG A O 1
ATOM 1201 N N . PRO A 1 148 ? -0.679 -16.099 10.860 1.00 63.09 148 PRO A N 1
ATOM 1202 C CA . PRO A 1 148 ? -0.407 -16.472 12.238 1.00 63.09 148 PRO A CA 1
ATOM 1203 C C . PRO A 1 148 ? 0.453 -17.734 12.238 1.00 63.09 148 PRO A C 1
ATOM 1205 O O . PRO A 1 148 ? 0.108 -18.723 11.590 1.00 63.09 148 PRO A O 1
ATOM 1208 N N . THR A 1 149 ? 1.596 -17.694 12.915 1.00 60.84 149 THR A N 1
ATOM 1209 C CA . THR A 1 149 ? 2.290 -18.925 13.282 1.00 60.84 149 THR A CA 1
ATOM 1210 C C . THR A 1 149 ? 1.416 -19.615 14.321 1.00 60.84 149 THR A C 1
ATOM 1212 O O . THR A 1 149 ? 1.196 -19.039 15.387 1.00 60.84 149 THR A O 1
ATOM 1215 N N . GLY A 1 150 ? 0.848 -20.766 13.954 1.00 46.12 150 GLY A N 1
ATOM 1216 C CA . GLY A 1 150 ? 0.169 -21.655 14.898 1.00 46.12 150 GLY A CA 1
ATOM 1217 C C . GLY A 1 150 ? 1.121 -22.221 15.939 1.00 46.12 150 GLY A C 1
ATOM 1218 O O . GLY A 1 150 ? 2.352 -22.178 15.697 1.00 46.12 150 GLY A O 1
#

Secondary structure (DSSP, 8-state):
----HHHHHHHHTTTTTSSS---BHHHHHHHHHHHHHSSS----GGGHHHHHHHHHHHHH-HHHHHHHTT-B-SSTTHHHHHHHHHHHHHHHHHH---HHHHHHHHHHHTSTT-SEEEETTTTEEEETTTTEEEETTEEEE---------

Sequence (150 aa):
MLRFIPMLVRDCAFTWRFPPFEPRAWILFEVAEYLLNHTAPIITPDAQDFASHVKEMFKEGVRPVVSKHGYVYTNGGDLPLVIGWLEVLVILRKCVPNAGTRQEIFDWINRIYVGVYFNPILGIEIDKVKGVILCNGTTYLFTPVFRPTG

Radius of gyration: 15.24 Å; chains: 1; bounding box: 40×37×37 Å

Foldseek 3Di:
DDDDLVVVVVVCVPPCPDDDDQQACSLLLVLLLQVQQDDPRDADPVCVVSVVLLVVCLPPNQVVSCVVSVHDDPDPVCVLQSQQSSNVSSVLVVQPVHNNVSVVVVVVCSDQPPQWDDDVVQQWIAHLQQQWIDHPNDIDGGRRNHDDDD